Protein AF-A0A7G8PR76-F1 (afdb_monomer)

Solvent-accessible surface area (backbone atoms only — not comparable to full-atom values): 4974 Å² total; per-residue (Å²): 134,57,77,68,58,56,53,52,52,50,52,52,50,54,52,51,5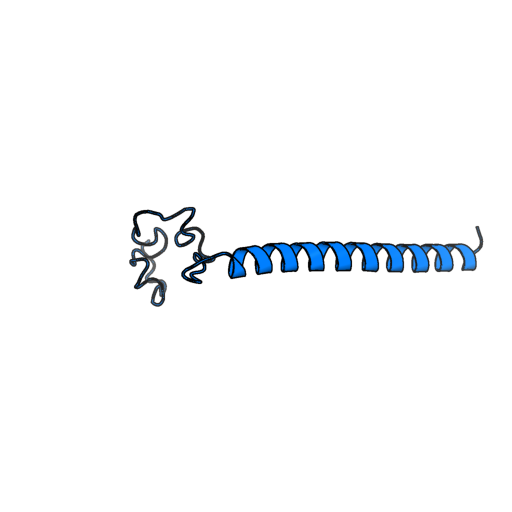3,52,52,54,50,52,52,53,51,52,52,52,52,49,57,49,50,55,60,51,72,73,40,95,78,71,74,73,54,35,89,49,69,55,46,16,55,89,70,30,73,87,54,50,48,24,89,88,67,68,35,37,68,88,49,46,91,69,68,66,91,76,84,77,130

Structure (mmCIF, N/CA/C/O backbone):
data_AF-A0A7G8PR76-F1
#
_entry.id   AF-A0A7G8PR76-F1
#
loop_
_atom_site.group_PDB
_atom_site.id
_atom_site.type_symbol
_atom_site.label_atom_id
_atom_site.label_alt_id
_atom_site.label_comp_id
_atom_site.label_asym_id
_atom_site.label_entity_id
_atom_site.label_seq_id
_atom_site.pdbx_PDB_ins_code
_atom_site.Cartn_x
_atom_site.Cartn_y
_atom_site.Cartn_z
_atom_site.occupancy
_atom_site.B_iso_or_equiv
_atom_site.auth_seq_id
_atom_site.auth_comp_id
_atom_site.auth_asym_id
_atom_site.auth_atom_id
_atom_site.pdbx_PDB_model_num
ATOM 1 N N . MET A 1 1 ? 22.359 5.576 -31.821 1.00 63.59 1 MET A N 1
ATOM 2 C CA . MET A 1 1 ? 21.827 4.634 -30.813 1.00 63.59 1 MET A CA 1
ATOM 3 C C . MET A 1 1 ? 21.087 3.536 -31.557 1.00 63.59 1 MET A C 1
ATOM 5 O O . MET A 1 1 ? 20.138 3.854 -32.268 1.00 63.59 1 MET A O 1
ATOM 9 N N . SER A 1 2 ? 21.593 2.301 -31.540 1.00 77.62 2 SER A N 1
ATOM 10 C CA . SER A 1 2 ? 21.051 1.228 -32.379 1.00 77.62 2 SER A CA 1
ATOM 11 C C . SER A 1 2 ? 19.760 0.674 -31.774 1.00 77.62 2 SER A C 1
ATOM 13 O O . SER A 1 2 ? 19.588 0.654 -30.557 1.00 77.62 2 SER A O 1
ATOM 15 N N . LYS A 1 3 ? 18.834 0.197 -32.614 1.00 77.25 3 LYS A N 1
ATOM 16 C CA . LYS A 1 3 ? 17.515 -0.315 -32.184 1.00 77.25 3 LYS A CA 1
ATOM 17 C C . LYS A 1 3 ? 17.625 -1.458 -31.160 1.00 77.25 3 LYS A C 1
ATOM 19 O O . LYS A 1 3 ? 16.743 -1.624 -30.326 1.00 77.25 3 LYS A O 1
ATOM 24 N N . LYS A 1 4 ? 18.729 -2.209 -31.208 1.00 79.00 4 LYS A N 1
ATOM 25 C CA . LYS A 1 4 ? 19.057 -3.311 -30.291 1.00 79.00 4 LYS A CA 1
ATOM 26 C C . LYS A 1 4 ? 19.431 -2.814 -28.887 1.00 79.00 4 LYS A C 1
ATOM 28 O O . LYS A 1 4 ? 19.008 -3.416 -27.907 1.00 79.00 4 LYS A O 1
ATOM 33 N N . ASP A 1 5 ? 20.121 -1.677 -28.796 1.00 78.31 5 ASP A N 1
ATOM 34 C CA . ASP A 1 5 ? 20.552 -1.079 -27.525 1.00 78.31 5 ASP A CA 1
ATOM 35 C C . ASP A 1 5 ? 19.346 -0.542 -26.743 1.00 78.31 5 ASP A C 1
ATOM 37 O O . ASP A 1 5 ? 19.240 -0.724 -25.534 1.00 78.31 5 ASP A O 1
ATOM 41 N N . CYS A 1 6 ? 18.381 0.052 -27.452 1.00 73.56 6 CYS A N 1
ATOM 42 C CA . CYS A 1 6 ? 17.162 0.591 -26.848 1.00 73.56 6 CYS A CA 1
ATOM 43 C C . CYS A 1 6 ? 16.267 -0.521 -26.265 1.00 73.56 6 CYS A C 1
ATOM 45 O O . CYS A 1 6 ? 15.731 -0.382 -25.169 1.00 73.56 6 CYS A O 1
ATOM 47 N N . ILE A 1 7 ? 16.155 -1.657 -26.967 1.00 84.44 7 ILE A N 1
ATOM 48 C CA . ILE A 1 7 ? 15.395 -2.827 -26.496 1.00 84.44 7 ILE A CA 1
ATOM 49 C C . ILE A 1 7 ? 16.054 -3.450 -25.260 1.00 84.44 7 ILE A C 1
ATOM 51 O O . ILE A 1 7 ? 15.358 -3.814 -24.315 1.00 84.44 7 ILE A O 1
ATOM 55 N N . PHE A 1 8 ? 17.385 -3.542 -25.240 1.00 80.88 8 PHE A N 1
ATOM 56 C CA . PHE A 1 8 ? 18.130 -4.093 -24.108 1.00 80.88 8 PHE A CA 1
ATOM 57 C C . PHE A 1 8 ? 18.004 -3.221 -22.850 1.00 80.88 8 PHE A C 1
ATOM 59 O O . PHE A 1 8 ? 17.708 -3.731 -21.770 1.00 80.88 8 PHE A O 1
ATOM 66 N N . VAL A 1 9 ? 18.138 -1.898 -22.999 1.00 80.94 9 VAL A N 1
ATOM 67 C CA . VAL A 1 9 ? 17.949 -0.938 -21.899 1.00 80.94 9 VAL A CA 1
ATOM 68 C C . VAL A 1 9 ? 16.511 -0.971 -21.381 1.00 80.94 9 VAL A C 1
ATOM 70 O O . VAL A 1 9 ? 16.301 -1.004 -20.171 1.00 80.94 9 VAL A O 1
ATOM 73 N N . ALA A 1 10 ? 15.517 -1.028 -22.273 1.00 82.19 10 ALA A N 1
ATOM 74 C CA . ALA A 1 10 ? 14.116 -1.124 -21.876 1.00 82.19 10 ALA A CA 1
ATOM 75 C C . ALA A 1 10 ? 13.817 -2.423 -21.108 1.00 82.19 10 ALA A C 1
ATOM 77 O O . ALA A 1 10 ? 13.147 -2.376 -20.082 1.00 82.19 10 ALA A O 1
ATOM 78 N N . GLN A 1 11 ? 14.346 -3.571 -21.548 1.00 81.75 11 GLN A N 1
ATOM 79 C CA . GLN A 1 11 ? 14.171 -4.854 -20.852 1.00 81.75 11 GLN A CA 1
ATOM 80 C C . GLN A 1 11 ? 14.798 -4.852 -19.450 1.00 81.75 11 GLN A C 1
ATOM 82 O O . GLN A 1 11 ? 14.159 -5.293 -18.496 1.00 81.75 11 GLN A O 1
ATOM 87 N N . ILE A 1 12 ? 16.006 -4.299 -19.302 1.00 84.06 12 ILE A N 1
ATOM 88 C CA . ILE A 1 12 ? 16.671 -4.151 -17.997 1.00 84.06 12 ILE A CA 1
ATOM 89 C C . ILE A 1 12 ? 15.896 -3.210 -17.078 1.00 84.06 12 ILE A C 1
ATOM 91 O O . ILE A 1 12 ? 15.712 -3.515 -15.901 1.00 84.06 12 ILE A O 1
ATOM 95 N N . TYR A 1 13 ? 15.422 -2.083 -17.606 1.00 88.00 13 TYR A N 1
ATOM 96 C CA . TYR A 1 13 ? 14.682 -1.106 -16.817 1.00 88.00 13 TYR A CA 1
ATOM 97 C C . TYR A 1 13 ? 13.339 -1.669 -16.346 1.00 88.00 13 TYR A C 1
ATOM 99 O O . TYR A 1 13 ? 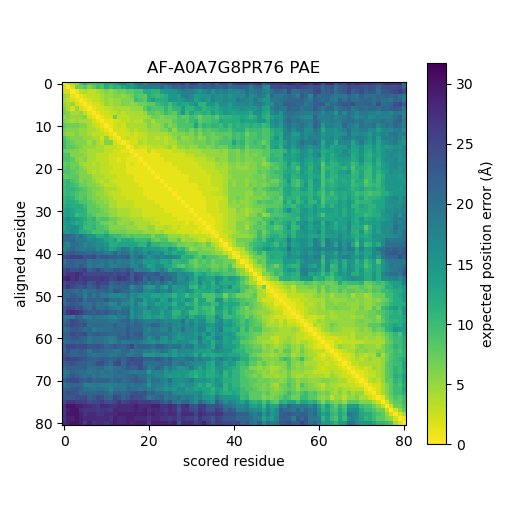13.014 -1.582 -15.165 1.00 88.00 13 TYR A O 1
ATOM 107 N N . VAL A 1 14 ? 12.595 -2.326 -17.240 1.00 88.88 14 VAL A N 1
ATOM 108 C CA . VAL A 1 14 ? 11.329 -2.987 -16.897 1.00 88.88 14 VAL A CA 1
ATOM 109 C C . VAL A 1 14 ? 11.560 -4.074 -15.846 1.00 88.88 14 VAL A C 1
ATOM 111 O O . VAL A 1 14 ? 10.857 -4.092 -14.841 1.00 88.88 14 VAL A O 1
ATOM 114 N N . MET A 1 15 ? 12.581 -4.923 -16.001 1.00 89.38 15 MET A N 1
ATOM 115 C CA . MET A 1 15 ? 12.897 -5.954 -15.006 1.00 89.38 15 MET A CA 1
ATOM 116 C C . MET A 1 15 ? 13.307 -5.356 -13.648 1.00 89.38 15 MET A C 1
ATOM 118 O O . MET A 1 15 ? 12.865 -5.833 -12.607 1.00 89.38 15 MET A O 1
ATOM 122 N N . GLY A 1 16 ? 14.093 -4.275 -13.633 1.00 90.62 16 GLY A N 1
ATOM 123 C CA . GLY A 1 16 ? 14.493 -3.587 -12.401 1.00 90.62 16 GLY A CA 1
ATOM 124 C C . GLY A 1 16 ? 13.314 -2.967 -11.644 1.00 90.62 16 GLY A C 1
ATOM 125 O O . GLY A 1 16 ? 13.214 -3.120 -10.425 1.00 90.62 16 GLY A O 1
ATOM 126 N N . ILE A 1 17 ? 12.384 -2.327 -12.362 1.00 91.62 17 ILE A N 1
ATOM 127 C CA . ILE A 1 17 ? 11.152 -1.778 -11.774 1.00 91.62 17 ILE A CA 1
ATOM 128 C C . ILE A 1 17 ? 10.246 -2.898 -11.244 1.00 91.62 17 ILE A C 1
ATOM 130 O O . ILE A 1 17 ? 9.653 -2.766 -10.172 1.00 91.62 17 ILE A O 1
ATOM 134 N N . LEU A 1 18 ? 10.162 -4.035 -11.937 1.00 93.69 18 LEU A N 1
ATOM 135 C CA . LEU A 1 18 ? 9.398 -5.180 -11.438 1.00 93.69 18 LEU A CA 1
ATOM 136 C C . LEU A 1 18 ? 9.990 -5.749 -10.144 1.00 93.69 18 LEU A C 1
ATOM 138 O O . LEU A 1 18 ? 9.254 -6.018 -9.201 1.00 93.69 18 LEU A O 1
ATOM 142 N N . LEU A 1 19 ? 11.312 -5.867 -10.042 1.00 93.94 19 LEU A N 1
ATOM 143 C CA . LEU A 1 19 ? 11.934 -6.376 -8.820 1.00 93.94 19 LEU A CA 1
ATOM 144 C C . LEU A 1 19 ? 11.750 -5.425 -7.632 1.00 93.94 19 LEU A C 1
ATOM 146 O O . LEU A 1 19 ? 11.379 -5.874 -6.548 1.00 93.94 19 L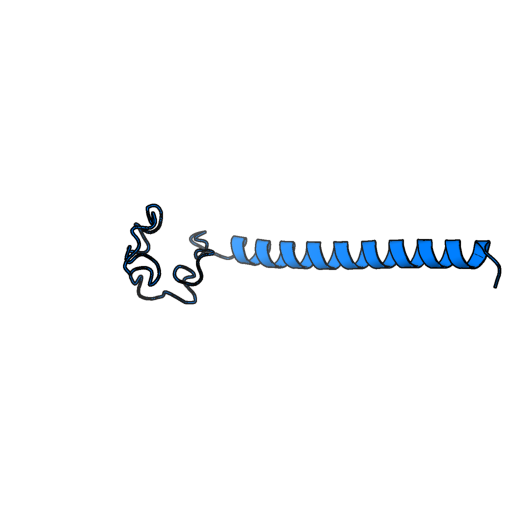EU A O 1
ATOM 150 N N . ILE A 1 20 ? 11.955 -4.117 -7.821 1.00 95.19 20 ILE A N 1
ATOM 151 C CA . ILE A 1 20 ? 11.806 -3.158 -6.716 1.00 95.19 20 ILE A CA 1
ATOM 152 C C . ILE A 1 20 ? 10.352 -3.054 -6.244 1.00 95.19 20 ILE A C 1
ATOM 154 O O . ILE A 1 20 ? 10.100 -2.982 -5.043 1.00 95.19 20 ILE A O 1
ATOM 158 N N . THR A 1 21 ? 9.386 -3.112 -7.164 1.00 95.44 21 THR A N 1
ATOM 159 C CA . THR A 1 21 ? 7.960 -3.079 -6.810 1.00 95.44 21 THR A CA 1
ATOM 160 C C . THR A 1 21 ? 7.554 -4.323 -6.033 1.00 95.44 21 THR A C 1
ATOM 162 O O . THR A 1 21 ? 6.930 -4.186 -4.984 1.00 95.44 21 THR A O 1
ATOM 165 N N . VAL A 1 22 ? 7.969 -5.517 -6.467 1.00 96.44 22 VAL A N 1
ATOM 166 C CA . VAL A 1 22 ? 7.694 -6.770 -5.745 1.00 96.44 22 VAL A CA 1
ATOM 167 C C . VAL A 1 22 ? 8.285 -6.737 -4.335 1.00 96.44 22 VAL A C 1
ATOM 169 O O . VAL A 1 22 ? 7.596 -7.084 -3.378 1.00 96.44 22 VAL A O 1
ATOM 172 N N . VAL A 1 23 ? 9.520 -6.258 -4.174 1.00 97.00 23 VAL A N 1
ATOM 173 C CA . VAL A 1 23 ? 10.159 -6.135 -2.854 1.00 97.00 23 VAL A CA 1
ATOM 174 C C . VAL A 1 23 ? 9.394 -5.175 -1.941 1.00 97.00 23 VAL A C 1
ATOM 176 O O . VAL A 1 23 ? 9.118 -5.517 -0.791 1.00 97.00 23 VAL A O 1
ATOM 179 N N . LEU A 1 24 ? 9.012 -3.995 -2.438 1.00 96.62 24 LEU A N 1
ATOM 180 C CA . LEU A 1 24 ? 8.260 -3.013 -1.650 1.00 96.62 24 LEU A CA 1
ATOM 181 C C . LEU A 1 24 ? 6.881 -3.542 -1.233 1.00 96.62 24 LEU A C 1
ATOM 183 O O . LEU A 1 24 ? 6.441 -3.309 -0.107 1.00 96.62 24 LEU A O 1
ATOM 187 N N . LEU A 1 25 ? 6.218 -4.291 -2.113 1.00 95.94 25 LEU A N 1
ATOM 188 C CA . LEU A 1 25 ? 4.896 -4.858 -1.856 1.00 95.94 25 LEU A CA 1
ATOM 189 C C . LEU A 1 25 ? 4.965 -5.980 -0.811 1.00 95.94 25 LEU A C 1
ATOM 191 O O . LEU A 1 25 ? 4.162 -6.007 0.122 1.00 95.94 25 LEU A O 1
ATOM 195 N N . LEU A 1 26 ? 5.974 -6.851 -0.903 1.00 96.44 26 LEU A N 1
ATOM 196 C CA . LEU A 1 26 ? 6.226 -7.887 0.101 1.00 96.44 26 LEU A CA 1
ATOM 197 C C . LEU A 1 26 ? 6.571 -7.289 1.467 1.00 96.44 26 LEU A C 1
ATOM 199 O O . LEU A 1 26 ? 6.080 -7.776 2.483 1.00 96.44 26 LEU A O 1
ATOM 203 N N . LEU A 1 27 ? 7.355 -6.210 1.501 1.00 95.06 27 LEU A N 1
ATOM 204 C CA . LEU A 1 27 ? 7.681 -5.505 2.740 1.00 95.06 27 LEU A CA 1
ATOM 205 C C . LEU A 1 27 ? 6.432 -4.888 3.389 1.00 95.06 27 LEU A C 1
ATOM 207 O O . LEU A 1 27 ? 6.263 -4.995 4.603 1.00 95.06 27 LEU A O 1
ATOM 211 N N . ALA A 1 28 ? 5.524 -4.306 2.599 1.00 93.25 28 ALA A N 1
ATOM 212 C CA . ALA A 1 28 ? 4.256 -3.777 3.102 1.00 93.25 28 ALA A CA 1
ATOM 213 C C . ALA A 1 28 ? 3.370 -4.883 3.698 1.00 93.25 28 ALA A C 1
ATOM 215 O O . ALA A 1 28 ? 2.881 -4.750 4.820 1.00 93.25 28 ALA A O 1
ATOM 216 N N . VAL A 1 29 ? 3.210 -6.002 2.986 1.00 91.62 29 VAL A N 1
ATOM 217 C CA . VAL A 1 29 ? 2.411 -7.144 3.460 1.00 91.62 29 VAL A CA 1
ATOM 218 C C . VAL A 1 29 ? 3.030 -7.769 4.710 1.00 91.62 29 VAL A C 1
ATOM 220 O O . VAL A 1 29 ? 2.312 -8.044 5.669 1.00 91.62 29 VAL A O 1
ATOM 223 N N . ALA A 1 30 ? 4.353 -7.925 4.754 1.00 92.62 30 ALA 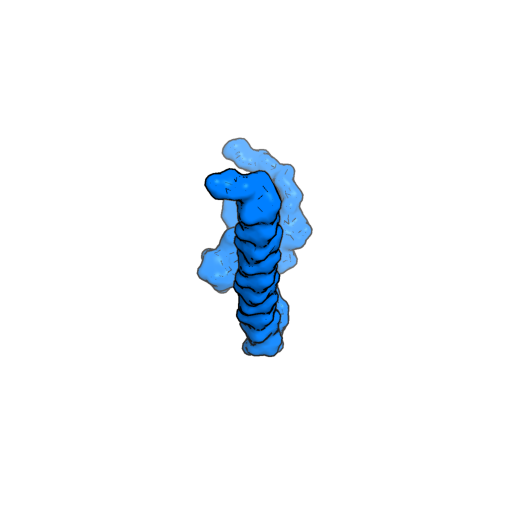A N 1
ATOM 224 C CA . ALA A 1 30 ? 5.058 -8.409 5.937 1.00 92.62 30 ALA A CA 1
ATOM 225 C C . ALA A 1 30 ? 4.876 -7.466 7.139 1.00 92.62 30 ALA A C 1
ATOM 227 O O . ALA A 1 30 ? 4.606 -7.924 8.249 1.00 92.62 30 ALA A O 1
ATOM 228 N N . GLY A 1 31 ? 4.944 -6.149 6.920 1.00 86.69 31 GLY A N 1
ATOM 229 C CA . GLY A 1 31 ? 4.690 -5.144 7.955 1.00 86.69 31 GLY A CA 1
ATOM 230 C C . GLY A 1 31 ? 3.270 -5.215 8.525 1.00 86.69 31 GLY A C 1
ATOM 231 O O . GLY A 1 31 ? 3.083 -5.106 9.739 1.00 86.69 31 GLY A O 1
ATOM 232 N N . ILE A 1 32 ? 2.267 -5.463 7.677 1.00 84.62 32 ILE A N 1
ATOM 233 C CA . ILE A 1 32 ? 0.884 -5.690 8.117 1.00 84.62 32 ILE A CA 1
ATOM 234 C C . ILE A 1 32 ? 0.795 -7.010 8.885 1.00 84.62 32 ILE A C 1
ATOM 236 O O . ILE A 1 32 ? 0.266 -7.016 9.990 1.00 84.62 32 ILE A O 1
ATOM 240 N N . ALA A 1 33 ? 1.362 -8.098 8.362 1.00 84.31 33 ALA A N 1
ATOM 241 C CA . ALA A 1 33 ? 1.320 -9.424 8.979 1.00 84.31 33 ALA A CA 1
ATOM 242 C C . ALA A 1 33 ? 1.917 -9.441 10.398 1.00 84.31 33 ALA A C 1
ATOM 244 O O . ALA A 1 33 ? 1.297 -9.971 11.320 1.00 84.31 33 ALA A O 1
ATOM 245 N N . ILE A 1 34 ? 3.064 -8.788 10.609 1.00 85.06 34 ILE A N 1
ATOM 246 C CA . ILE A 1 34 ? 3.677 -8.638 11.941 1.00 85.06 34 ILE A CA 1
ATOM 247 C C . ILE A 1 34 ? 2.740 -7.867 12.885 1.00 85.06 34 ILE A C 1
ATOM 249 O O . ILE A 1 34 ? 2.570 -8.244 14.046 1.00 85.06 34 ILE A O 1
ATOM 253 N N . LYS A 1 35 ? 2.075 -6.819 12.381 1.00 75.69 35 LYS A N 1
ATOM 254 C CA . LYS A 1 35 ? 1.094 -6.026 13.139 1.00 75.69 35 LYS A CA 1
ATOM 255 C C . LYS A 1 35 ? -0.143 -6.840 13.539 1.00 75.69 35 LYS A C 1
ATOM 257 O O . LYS A 1 35 ? -0.698 -6.594 14.607 1.00 75.69 35 LYS A O 1
ATOM 262 N N . ILE A 1 36 ? -0.564 -7.799 12.710 1.00 74.75 36 ILE A N 1
ATOM 263 C CA . ILE A 1 36 ? -1.652 -8.740 13.024 1.00 74.75 36 ILE A CA 1
ATOM 264 C C . ILE A 1 36 ? -1.223 -9.695 14.135 1.00 74.75 36 ILE A C 1
ATOM 266 O O . ILE A 1 36 ? -1.935 -9.869 15.122 1.00 74.75 36 ILE A O 1
ATOM 270 N N . TRP A 1 37 ? -0.041 -10.285 13.977 1.00 74.62 37 TRP A N 1
ATOM 271 C CA . TRP A 1 37 ? 0.457 -11.328 14.864 1.00 74.62 37 TRP A CA 1
ATOM 272 C C . TRP A 1 37 ? 0.773 -10.814 16.276 1.00 74.62 37 TRP A C 1
ATOM 274 O O . TRP A 1 37 ? 0.573 -11.526 17.254 1.00 74.62 37 TRP A O 1
ATOM 284 N N . GLY A 1 38 ? 1.183 -9.549 16.409 1.00 73.50 38 GLY A N 1
ATOM 285 C CA . GLY A 1 38 ? 1.398 -8.901 17.707 1.00 73.50 38 GLY A CA 1
ATOM 286 C C . GLY A 1 38 ? 0.125 -8.494 18.472 1.00 73.50 38 GLY A C 1
ATOM 287 O O . GLY A 1 38 ? 0.245 -7.952 19.573 1.00 73.50 38 GLY A O 1
ATOM 288 N N . LYS A 1 39 ? -1.088 -8.698 17.928 1.00 65.56 39 LYS A N 1
ATOM 289 C CA . LYS A 1 39 ? -2.351 -8.246 18.544 1.00 65.56 39 LYS A CA 1
ATOM 290 C C . LYS A 1 39 ? -3.016 -9.371 19.353 1.00 65.56 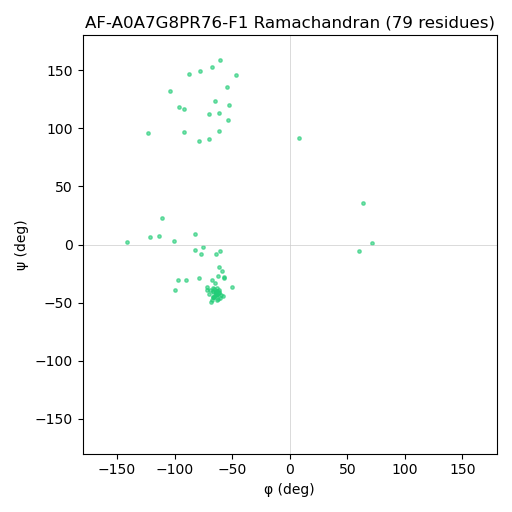39 LYS A C 1
ATOM 292 O O . LYS A 1 39 ? -3.424 -10.377 18.786 1.00 65.56 39 LYS A O 1
ATOM 297 N N . LYS A 1 40 ? -3.179 -9.175 20.671 1.00 55.59 40 LYS A N 1
ATOM 298 C CA . LYS A 1 40 ? -3.673 -10.205 21.615 1.00 55.59 40 LYS A CA 1
ATOM 299 C C . LYS A 1 40 ? -5.104 -10.718 21.351 1.00 55.59 40 LYS A C 1
ATOM 301 O O . LYS A 1 40 ? -5.358 -11.875 21.654 1.00 55.59 40 LYS A O 1
ATOM 306 N N . ASP A 1 41 ? -5.987 -9.919 20.738 1.00 59.56 41 ASP A N 1
ATOM 307 C CA . ASP A 1 41 ? -7.401 -10.284 20.487 1.00 59.56 41 ASP A CA 1
ATOM 308 C C . ASP A 1 41 ? -7.765 -10.444 18.998 1.00 59.56 41 ASP A C 1
ATOM 310 O O . ASP A 1 41 ? -8.941 -10.544 18.656 1.00 59.56 41 ASP A O 1
ATOM 314 N N . GLY A 1 42 ? -6.788 -10.396 18.079 1.00 56.12 42 GLY A N 1
ATOM 315 C CA . GLY A 1 42 ? -6.991 -10.629 16.635 1.00 56.12 42 GLY A CA 1
ATOM 316 C C . GLY A 1 42 ? -7.954 -9.680 15.893 1.00 56.12 42 GLY A C 1
ATOM 317 O O . GLY A 1 42 ? -8.053 -9.756 14.670 1.00 56.12 42 GLY A O 1
ATOM 318 N N . LYS A 1 43 ? -8.656 -8.767 16.583 1.00 62.84 43 LYS A N 1
ATOM 319 C CA . LYS A 1 43 ? -9.693 -7.923 15.977 1.00 62.84 43 LYS A CA 1
ATOM 320 C C . LYS A 1 43 ? -9.099 -6.882 15.034 1.00 62.84 43 LYS A C 1
ATOM 322 O O . LYS A 1 43 ? -8.466 -5.908 15.466 1.00 62.84 43 LYS A O 1
ATOM 327 N N . PHE A 1 44 ? -9.384 -7.040 13.746 1.00 61.91 44 PHE A N 1
ATOM 328 C CA . PHE A 1 44 ? -9.309 -5.969 12.761 1.00 61.91 44 PHE A CA 1
ATOM 329 C C . PHE A 1 44 ? -10.537 -5.113 12.904 1.00 61.91 44 PHE A C 1
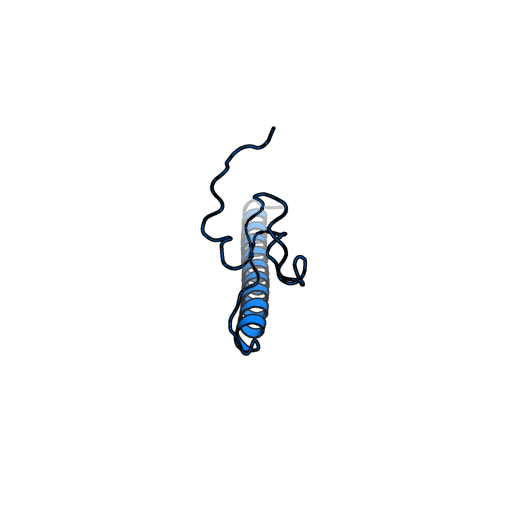ATOM 331 O O . PHE A 1 44 ? -11.579 -5.318 12.304 1.00 61.91 44 PHE A O 1
ATOM 338 N N . ALA A 1 45 ? -10.369 -4.138 13.761 1.00 55.50 45 ALA A N 1
ATOM 339 C CA . ALA A 1 45 ? -10.537 -2.789 13.333 1.00 55.50 45 ALA A CA 1
ATOM 340 C C . ALA A 1 45 ? -11.101 -2.558 11.913 1.00 55.50 45 ALA A C 1
ATOM 342 O O . ALA A 1 45 ? -10.308 -2.545 10.975 1.00 55.50 45 ALA A O 1
ATOM 343 N N . GLY A 1 46 ? -12.422 -2.419 11.764 1.00 56.19 46 GLY A N 1
ATOM 344 C CA . GLY A 1 46 ? -13.124 -2.420 10.480 1.00 56.19 46 GLY A CA 1
ATOM 345 C C . GLY A 1 46 ? -12.481 -1.536 9.405 1.00 56.19 46 GLY A C 1
ATOM 346 O O . GLY A 1 46 ? -11.924 -0.477 9.688 1.00 56.19 46 GLY A O 1
ATOM 347 N N . THR A 1 47 ? -12.572 -1.971 8.146 1.00 60.81 47 THR A N 1
ATOM 348 C CA . THR A 1 47 ? -12.155 -1.167 6.982 1.00 60.81 47 THR A CA 1
ATOM 349 C C . THR A 1 47 ? -13.171 -0.081 6.632 1.00 60.81 47 THR A C 1
ATOM 351 O O . THR A 1 47 ? -12.876 0.800 5.826 1.00 60.81 47 THR A O 1
ATOM 354 N N . CYS A 1 48 ? -14.340 -0.087 7.279 1.00 60.16 48 CYS A N 1
ATOM 355 C CA . CYS A 1 48 ? -15.141 1.116 7.405 1.00 60.16 48 CYS A CA 1
ATOM 356 C C . CYS A 1 48 ? -14.351 2.116 8.249 1.00 60.16 48 CYS A C 1
ATOM 358 O O . CYS A 1 48 ? -14.003 1.823 9.392 1.00 60.16 48 CYS A O 1
ATOM 360 N N . ALA A 1 49 ? -14.099 3.309 7.712 1.00 66.88 49 ALA A N 1
ATOM 361 C CA . ALA A 1 49 ? -13.459 4.376 8.471 1.00 66.88 49 ALA A CA 1
ATOM 362 C C . ALA A 1 49 ? -14.156 4.590 9.828 1.00 66.88 49 ALA A C 1
ATOM 364 O O . ALA A 1 49 ? -13.484 4.769 10.830 1.00 66.88 49 ALA A O 1
ATOM 365 N N . SER A 1 50 ? -15.481 4.456 9.913 1.00 65.19 50 SER A N 1
ATOM 366 C CA . SER A 1 50 ? -16.214 4.632 11.171 1.00 65.19 50 SER A CA 1
ATOM 367 C C . SER A 1 50 ? -16.227 3.411 12.099 1.00 65.19 50 SER A C 1
ATOM 369 O O . SER A 1 50 ? -16.830 3.491 13.156 1.00 65.19 50 SER A O 1
ATOM 371 N N . GLN A 1 51 ? -15.687 2.259 11.708 1.00 62.59 51 GLN A N 1
ATOM 372 C CA . GLN A 1 51 ? -15.529 1.087 12.591 1.00 62.59 51 GLN A CA 1
ATOM 373 C C . GLN A 1 51 ? -14.071 0.664 12.713 1.00 62.59 51 GLN A C 1
ATOM 375 O O . GLN A 1 51 ? -13.735 -0.338 13.343 1.00 62.59 51 GLN A O 1
ATOM 380 N N . ASN A 1 52 ? -13.179 1.459 12.134 1.00 67.50 52 ASN A N 1
ATOM 381 C CA . ASN A 1 52 ? -11.792 1.473 12.502 1.00 67.50 52 ASN A CA 1
ATOM 382 C C . ASN A 1 52 ? -11.729 1.902 13.991 1.00 67.50 52 ASN A C 1
ATOM 384 O O . ASN A 1 52 ? -12.040 3.048 14.272 1.00 67.50 52 ASN A O 1
ATOM 388 N N . PRO A 1 53 ? -11.315 1.075 14.962 1.00 63.97 53 PRO A N 1
ATOM 389 C CA . PRO A 1 53 ? -11.095 1.381 16.372 1.00 63.97 53 PRO A CA 1
ATOM 390 C C . PRO A 1 53 ? -10.036 2.452 16.586 1.00 63.97 53 PRO A C 1
ATOM 392 O O . PRO A 1 53 ? -9.810 2.880 17.711 1.00 63.97 53 PRO A O 1
ATOM 395 N N . PHE A 1 54 ? -9.361 2.911 15.530 1.00 65.50 54 PHE A N 1
ATOM 396 C CA . PHE A 1 54 ? -8.669 4.189 15.593 1.00 65.50 54 PHE A CA 1
ATOM 397 C C . PHE A 1 54 ? -9.637 5.387 15.588 1.00 65.50 54 PHE A C 1
ATOM 399 O O . PHE A 1 54 ? -9.401 6.362 16.298 1.00 65.50 54 PHE A O 1
ATOM 406 N N . LEU A 1 55 ? -10.707 5.321 14.804 1.00 66.62 55 LEU A N 1
ATOM 407 C CA . LEU A 1 55 ? -11.689 6.379 14.576 1.00 66.62 55 LEU A CA 1
ATOM 408 C C . LEU A 1 55 ? -12.949 6.243 15.450 1.00 66.62 55 LEU A C 1
ATOM 410 O O . LEU A 1 55 ? -13.502 7.265 15.826 1.00 66.62 55 LEU A O 1
ATOM 414 N N . ASN A 1 56 ? -13.363 5.029 15.824 1.00 66.94 56 ASN A N 1
ATOM 415 C CA . ASN A 1 56 ? -14.543 4.764 16.650 1.00 66.94 56 ASN A CA 1
ATOM 416 C C . ASN A 1 56 ? -14.147 3.970 17.900 1.00 66.94 56 ASN A C 1
ATOM 418 O O . ASN A 1 56 ? -13.936 2.758 17.848 1.00 66.94 56 ASN A O 1
ATOM 422 N N . LYS A 1 57 ? -13.930 4.706 18.993 1.00 67.25 57 LYS A N 1
ATOM 423 C CA . LYS A 1 57 ? -13.282 4.214 20.218 1.00 67.25 57 LYS A CA 1
ATOM 424 C C . LYS A 1 57 ? -14.268 3.856 21.311 1.00 67.25 57 LYS A C 1
ATOM 426 O O . LYS A 1 57 ? -14.079 2.855 21.992 1.00 67.25 57 LYS A O 1
ATOM 431 N N . ASP A 1 58 ? -15.305 4.665 21.443 1.00 73.62 58 ASP A N 1
ATOM 432 C CA . ASP A 1 58 ? -16.335 4.491 22.460 1.00 73.62 58 ASP A CA 1
ATOM 433 C C . ASP A 1 58 ? -17.389 3.463 22.022 1.00 73.62 58 ASP A C 1
ATOM 435 O O . ASP A 1 58 ? -18.403 3.275 22.687 1.00 73.62 58 ASP A O 1
ATOM 439 N N . GLY A 1 59 ? -17.119 2.762 20.912 1.00 68.94 59 GLY A N 1
ATOM 440 C CA . GLY A 1 59 ? -18.021 1.777 20.341 1.00 68.94 59 GLY A CA 1
ATOM 441 C C . GLY A 1 59 ? -19.316 2.425 19.873 1.00 68.94 59 GLY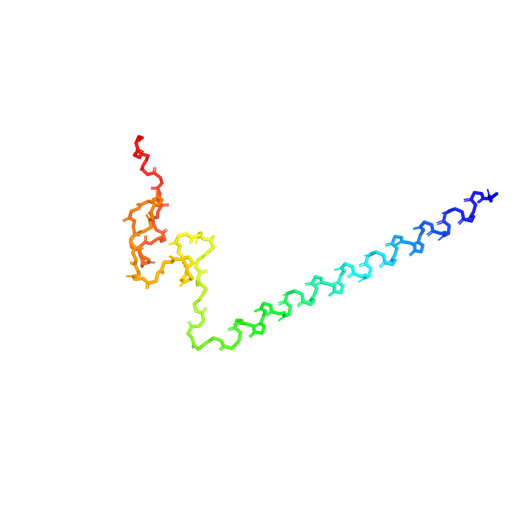 A C 1
ATOM 442 O O . GLY A 1 59 ? -20.396 1.856 20.008 1.00 68.94 59 GLY A O 1
ATOM 443 N N . GLU A 1 60 ? -19.207 3.646 19.363 1.00 73.44 60 GLU A N 1
ATOM 444 C CA . GLU A 1 60 ? -20.344 4.431 18.940 1.00 73.44 60 GLU A CA 1
ATOM 445 C C . GLU A 1 60 ? -20.997 3.788 17.723 1.00 73.44 60 GLU A C 1
ATOM 447 O O . GLU A 1 60 ? -20.374 3.092 16.910 1.00 73.44 60 GLU A O 1
ATOM 452 N N . ALA A 1 61 ? -22.291 4.039 17.592 1.00 71.62 61 ALA A N 1
ATOM 453 C CA . ALA A 1 61 ? -23.014 3.664 16.402 1.00 71.62 61 ALA A CA 1
ATOM 454 C C . ALA A 1 61 ? -22.332 4.257 15.157 1.00 71.62 61 ALA A C 1
ATOM 456 O O . ALA A 1 61 ? -21.932 5.421 15.130 1.00 71.62 61 ALA A O 1
ATOM 457 N N . CYS A 1 62 ? -22.185 3.448 14.113 1.00 74.94 62 CYS A N 1
ATOM 458 C CA . CYS A 1 62 ? -21.596 3.863 12.852 1.00 74.94 62 CYS A CA 1
ATOM 459 C C . CYS A 1 62 ? -22.303 5.119 12.318 1.00 74.94 62 CYS A C 1
ATOM 461 O O . CYS A 1 62 ? -23.486 5.066 12.005 1.00 74.94 62 CYS A O 1
ATOM 463 N N . GLY A 1 63 ? -21.581 6.225 12.122 1.00 70.50 63 GLY A N 1
ATOM 464 C CA . GLY A 1 63 ? -22.168 7.470 11.601 1.00 70.50 63 GLY A CA 1
ATOM 465 C C . GLY A 1 63 ? -22.729 7.384 10.173 1.00 70.50 63 GLY A C 1
ATOM 466 O O . GLY A 1 63 ? -23.369 8.322 9.716 1.00 70.50 63 GLY A O 1
ATOM 467 N N . PHE A 1 64 ? -22.491 6.275 9.469 1.00 71.69 64 PHE A N 1
ATOM 468 C CA . PHE A 1 64 ? -23.040 6.006 8.139 1.00 71.69 64 PHE A CA 1
ATOM 469 C C . PHE A 1 64 ? -24.393 5.268 8.177 1.00 71.69 64 PHE A C 1
ATOM 471 O O . PHE A 1 64 ? -25.209 5.474 7.290 1.00 71.69 64 PHE A O 1
ATOM 478 N N . CYS A 1 65 ? -24.657 4.430 9.187 1.00 70.88 65 CYS A N 1
ATOM 479 C CA . CYS A 1 65 ? -25.853 3.567 9.231 1.00 70.88 65 CYS A CA 1
ATOM 480 C C . CYS A 1 65 ? -26.500 3.425 10.622 1.00 70.88 65 CYS A C 1
ATOM 482 O O . CYS A 1 65 ? -27.446 2.665 10.790 1.00 70.88 65 CYS A O 1
ATOM 484 N N . GLY A 1 66 ? -25.981 4.099 11.646 1.00 71.25 66 GLY A N 1
ATOM 485 C CA . GLY A 1 66 ? -26.555 4.153 12.991 1.00 71.25 66 GLY A CA 1
ATOM 486 C C . GLY A 1 66 ? -26.466 2.870 13.827 1.00 71.25 66 GLY A C 1
ATOM 487 O O . GLY A 1 66 ? -26.941 2.874 14.959 1.00 71.25 66 GLY A O 1
ATOM 488 N N . LYS A 1 67 ? -25.861 1.781 13.330 1.00 73.44 67 LYS A N 1
ATOM 489 C CA . LYS A 1 67 ? -25.723 0.525 14.094 1.00 73.44 67 LYS A CA 1
ATOM 490 C C . LYS A 1 67 ? -24.474 0.476 14.961 1.00 73.44 67 LYS A C 1
ATOM 492 O O . LYS A 1 67 ? -23.426 0.997 14.572 1.00 73.44 67 LYS A O 1
ATOM 497 N N . SER A 1 68 ? -24.585 -0.198 16.104 1.00 74.69 68 SER A N 1
ATOM 498 C CA . SER A 1 68 ? -23.486 -0.442 17.041 1.00 74.69 68 SER A CA 1
ATOM 499 C C . SER A 1 68 ? -22.342 -1.250 16.391 1.00 74.69 68 SER A C 1
ATOM 501 O O . SER A 1 68 ? -22.557 -1.930 15.385 1.00 74.69 68 SER A O 1
ATOM 503 N N . PRO A 1 69 ? -21.112 -1.203 16.929 1.00 69.62 69 PRO A N 1
ATOM 504 C CA . PRO A 1 69 ? -19.972 -1.978 16.431 1.00 69.62 69 P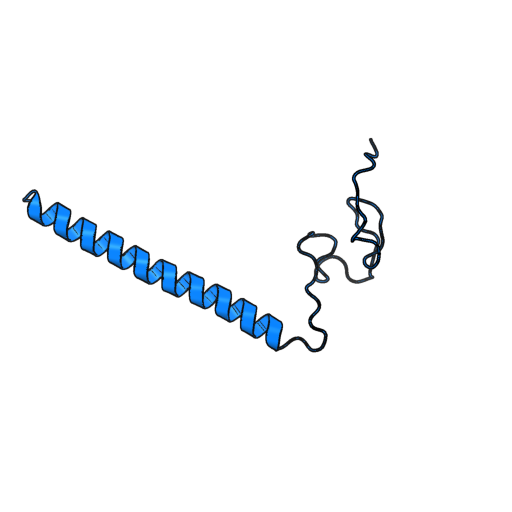RO A CA 1
ATOM 505 C C . PRO A 1 69 ? -20.210 -3.488 16.414 1.00 69.62 69 PRO A C 1
ATOM 507 O O . PRO A 1 69 ? -19.632 -4.180 15.578 1.00 69.62 69 PRO A O 1
ATOM 510 N N . GLU A 1 70 ? -21.051 -4.001 17.317 1.00 71.94 70 GLU A N 1
ATOM 511 C CA . GLU A 1 70 ? -21.435 -5.416 17.346 1.00 71.94 70 GLU A CA 1
ATOM 512 C C . GLU A 1 70 ? -22.496 -5.760 16.291 1.00 71.94 70 GLU A C 1
ATOM 514 O O . GLU A 1 70 ? -22.531 -6.884 15.796 1.00 71.94 70 GLU A O 1
ATOM 519 N N . GLU A 1 71 ? -23.338 -4.794 15.913 1.00 66.38 71 GLU A N 1
ATOM 520 C CA . GLU A 1 71 ? -24.421 -4.961 14.932 1.00 66.38 71 GLU A CA 1
ATOM 521 C C . GLU A 1 71 ? -24.067 -4.416 13.539 1.00 66.38 71 GLU A C 1
ATOM 523 O O . GLU A 1 71 ? -24.890 -4.467 12.617 1.00 66.38 71 GLU A O 1
ATOM 528 N N . PHE A 1 72 ? -22.836 -3.922 13.364 1.00 67.75 72 PHE A N 1
ATOM 529 C CA . PHE A 1 72 ? -22.340 -3.335 12.118 1.00 67.75 72 PHE A CA 1
ATOM 530 C C . PHE A 1 72 ? -22.389 -4.312 10.936 1.00 67.75 72 PHE A C 1
ATOM 532 O O . PHE A 1 72 ? -22.490 -3.895 9.784 1.00 67.75 72 PHE A O 1
ATOM 539 N N . GLU A 1 73 ? -22.394 -5.616 11.218 1.00 64.62 73 GLU A N 1
ATOM 540 C CA . GLU A 1 73 ? -22.526 -6.674 10.213 1.00 64.62 73 GLU A CA 1
ATOM 541 C C . GLU A 1 73 ? -23.860 -6.611 9.442 1.00 64.62 73 GLU A C 1
ATOM 543 O O . GLU A 1 73 ? -23.949 -7.131 8.334 1.00 64.62 73 GLU A O 1
ATOM 548 N N . ASN A 1 74 ? -24.878 -5.925 9.983 1.00 64.44 74 ASN A N 1
ATOM 549 C CA . ASN A 1 74 ? -26.203 -5.770 9.374 1.00 64.44 74 ASN A CA 1
ATOM 550 C C . ASN A 1 74 ? -26.494 -4.337 8.890 1.00 64.44 74 ASN A C 1
ATOM 552 O O . ASN A 1 74 ? -27.668 -3.962 8.796 1.00 64.44 74 ASN A O 1
ATOM 556 N N . CYS A 1 75 ? -25.477 -3.511 8.622 1.00 69.50 75 CYS A N 1
ATOM 557 C CA . CYS A 1 75 ? -25.692 -2.211 7.979 1.00 69.50 75 CYS A CA 1
ATOM 558 C C . CYS A 1 75 ? -26.112 -2.395 6.514 1.00 69.50 75 CYS A C 1
ATOM 560 O O . CYS A 1 75 ? -25.275 -2.482 5.622 1.00 69.50 75 CYS A O 1
ATOM 562 N N . THR A 1 76 ? -27.426 -2.469 6.288 1.00 62.88 76 THR A N 1
ATOM 563 C CA . THR A 1 76 ? -28.058 -2.432 4.961 1.00 62.88 76 TH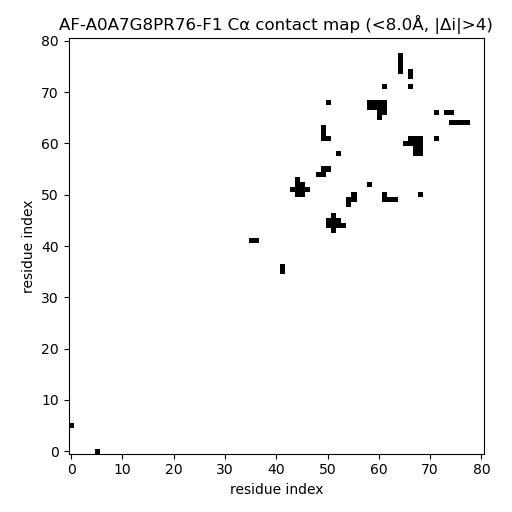R A CA 1
ATOM 564 C C . THR A 1 76 ? -28.662 -1.044 4.808 1.00 62.88 76 THR A C 1
ATOM 566 O O . THR A 1 76 ? -29.275 -0.554 5.750 1.00 62.88 76 THR A O 1
ATOM 569 N N . GLU A 1 77 ? -28.429 -0.383 3.681 1.00 58.97 77 GLU A N 1
ATOM 570 C CA . GLU A 1 77 ? -28.808 1.013 3.466 1.00 58.97 77 GLU A CA 1
ATOM 571 C C . GLU A 1 77 ? -30.329 1.209 3.575 1.00 58.97 77 GLU A C 1
ATOM 573 O O . GLU A 1 77 ? -31.070 1.002 2.618 1.00 58.97 77 GLU A O 1
ATOM 578 N N . GLU A 1 78 ? -30.811 1.648 4.733 1.00 61.72 78 GLU A N 1
ATOM 579 C CA . GLU A 1 78 ? -32.049 2.410 4.810 1.00 61.72 78 GLU A CA 1
ATOM 580 C C . GLU A 1 78 ? -31.679 3.891 4.730 1.00 61.72 78 GLU A C 1
ATOM 582 O O . GLU A 1 78 ? -31.205 4.514 5.677 1.00 61.72 78 GLU A O 1
ATOM 587 N N . VAL A 1 79 ? -31.788 4.399 3.499 1.00 55.03 79 VAL A N 1
ATOM 588 C CA . VAL A 1 79 ? -31.492 5.772 3.092 1.00 55.03 79 VAL A CA 1
ATOM 589 C C . VAL A 1 79 ? -32.283 6.731 3.977 1.00 55.03 79 VAL A C 1
ATOM 591 O O . VAL A 1 79 ? -33.497 6.877 3.826 1.00 55.03 79 VAL A O 1
ATOM 594 N N . HIS A 1 80 ? -31.595 7.409 4.888 1.00 53.06 80 HIS A N 1
ATOM 595 C CA . HIS A 1 80 ? -32.129 8.603 5.519 1.00 53.06 80 HIS A CA 1
ATOM 596 C C . HIS A 1 80 ? -31.669 9.813 4.696 1.00 53.06 80 HIS A C 1
ATOM 598 O O . HIS A 1 80 ? -30.473 10.020 4.517 1.00 53.06 80 HIS A O 1
ATOM 604 N N . GLN A 1 81 ? -32.676 10.496 4.136 1.00 49.28 81 GLN A N 1
ATOM 605 C CA . GLN A 1 81 ? -32.659 11.609 3.174 1.00 49.28 81 GLN A CA 1
ATOM 606 C C . GLN A 1 81 ? -31.494 12.600 3.282 1.00 49.28 81 GLN A C 1
ATOM 608 O O . GLN A 1 81 ? -31.240 13.089 4.405 1.00 49.28 81 GLN A O 1
#

pLDDT: mean 74.83, std 12.74, range [49.28, 97.0]

Mean predicted aligned error: 12.03 Å

Foldseek 3Di:
DDPVVVVVVVVVVVVVVVVVVVVVVVVVVVVVVVVQVPDPPSDDQDPPCQSRCVNPVVQAQRPQQRHGNVCVVPRDDPDDD

Organism: NCBI:txid2562285

Sequence (81 aa):
MSKKDCIFVAQIYVMGILLITVVLLLLAVAGIAIKIWGKKDGKFAGTCASQNPFLNKDGEACGFCGKSPEEFENCTEEVHQ

Radius of gyration: 22.76 Å; Cα contacts (8 Å, |Δi|>4): 41; chains: 1; bounding box: 54×23×55 Å

Secondary structure (DSSP, 8-state):
--HHHHHHHHHHHHHHHHHHHHHHHHHHHHHHHHHHHT-TT-----SSGGGSTTT--S-PPPTTT---TTTGGG-------